Protein 2CH9 (pdb70)

Foldseek 3Di:
DPPDDPPDPDDFWDWDWDDCPPPVNQVQQQVQQVVVLVPDDDQFGKGWDDWDTWIWTDDLFIKIWTWTKIWTWPHTPPPPDDPVPTDGDPPPVRIWMKTKIWIKGDDVVVRDIDTPDIDIDTDDPD

Sequence (126 aa):
TCSQDLNSRVKPGFPKTIKTNDPGVLQAARYSVEKFNNCTNDMFLFKESRITRALVQIVKGLKYMLEVEIGRTTCKKNQHLRLDDCDFQTNHTLKQTLSCYSEVWVVPWLQHFEVPVLRCHHHHHH

Nearest PDB structures (foldseek):
  2ch9-assembly1_A-2  TM=1.008E+00  e=2.270E-22  Homo sapiens
  8v57-assembly1_D  TM=8.945E-01  e=6.059E-10  Mus musculus
  6uio-assembly1_D  TM=8.513E-01  e=2.151E-08  Mus musculus
  3l0r-assembly2_B  TM=8.217E-01  e=1.178E-06  Ornithodoros moubata
  3mwz-assembly1_A  TM=7.798E-01  e=3.962E-05  Ixodes scapularis

CATH classification: 3.10.450.10

B-factor: mean 57.18, std 7.26, range [34.56, 87.55]

Secondary structure (DSSP, 8-state):
---S-TT-SSPPP--EE--TT-HHHHHHHHHHHHHHHHHS--SEEEEEEEEEEEEEEESSSEEEEEEEEEEEEEEETTS---GGGPPBP-STTT--EEEEEEEEEEEGGGTEEEEEEEEEEPPP--

Radius of gyration: 16.29 Å; Cα contacts (8 Å, |Δi|>4): 238; chains: 1; bounding box: 40×46×40 Å

Solvent-accessible surface area: 9001 Å² total; per-residue (Å²): 165,121,102,124,93,154,144,46,244,104,186,112,21,156,25,125,118,40,160,51,108,41,107,25,0,82,81,0,0,34,35,0,0,74,82,21,12,121,76,44,149,39,107,28,20,3,34,33,55,138,22,50,163,9,72,19,35,104,64,138,2,53,48,9,32,0,56,1,38,2,4,32,0,74,18,84,46,135,103,184,81,144,14,90,103,2,110,80,11,115,81,157,112,60,114,52,71,16,61,5,70,0,24,0,69,22,3,79,165,127,163,72,99,69,12,78,31,50,150,47,96,65,127,114,156,193

GO terms:
  GO:0002577 regulation of antigen processing and presentation (P, IDA)
  GO:0004869 cysteine-type endopeptidase inhibitor activity (F, IDA)
  GO:0005576 extracellular region (C, IDA)
  GO:0005764 lysosome (C, IDA)
  GO:0005768 endosome (C, IDA)
  GO:0005771 multivesicular body (C, IDA)
  GO:0005783 endoplasmic reticulum (C, IDA)
  GO:0005794 Golgi apparatus (C, IDA)
  GO:0031410 cytoplasmic vesicle (C, IDA)
  GO:0030414 peptidase inhibitor activity (F, IDA)
  GO:1905146 lysosomal protein catabolic process (P, IDA)
  GO:0006955 immune response (P, TAS)
  GO:0002020 protease binding (F, IPI)
  GO:0042803 protein homodimerization activity (F, IPI)
  GO:0004866 endopeptidase inhibitor activity (F, TAS)
  GO:0004869 cysteine-type endopeptidase inhibitor activity (F, TAS)
  GO:0005515 protein binding (F, IPI)

Organism: Homo sapiens (NCBI:txid9606)

InterPro domains:
  IPR000010 Cystatin domain [PF00031] (38-133)
  IPR000010 Cystatin domain [SM00043] (34-145)
  IPR000010 Cystatin domain [cd00042] (37-144)
  IPR042886 Cystatin-F [PTHR47141] (1-145)
  IPR046350 Cystatin superfamily [SSF54403] (36-144)

Structure (mmCIF, N/CA/C/O backbone):
data_2CH9
#
_entry.id   2CH9
#
_cell.length_a   65.345
_cell.length_b   65.345
_cell.length_c   123.183
_cell.angle_alpha   90.00
_cell.angle_beta   90.00
_cell.angle_gamma   90.00
#
_symmetry.space_group_name_H-M   'P 41 21 2'
#
loop_
_entity.id
_entity.type
_entity.pdbx_description
1 polymer 'CYSTATIN F'
2 branched 2-acetamido-2-deoxy-beta-D-glucopyranose-(1-4)-[beta-L-fucopyranose-(1-6)]2-acetamido-2-deoxy-beta-D-glucopyranose
3 non-polymer 2-acetamido-2-deoxy-beta-D-glucopyranose
4 non-polymer 'ZINC ION'
5 non-polymer 'ACETATE ION'
6 water water
#
loop_
_atom_site.group_PDB
_atom_site.id
_atom_site.type_symbol
_atom_site.label_atom_id
_atom_site.label_alt_id
_atom_site.label_comp_id
_atom_site.label_asym_id
_atom_site.label_entity_id
_atom_site.label_seq_id
_atom_site.pdbx_PDB_ins_code
_atom_site.Cartn_x
_atom_site.Cartn_y
_atom_site.Cartn_z
_atom_site.occupancy
_atom_site.B_iso_or_equiv
_atom_site.auth_seq_id
_atom_site.auth_comp_id
_atom_site.auth_asym_id
_atom_site.auth_atom_id
_atom_site.pdbx_PDB_model_num
ATOM 1 N N . THR A 1 6 ? 6.891 -8.541 64.988 1.00 66.65 25 THR A N 1
ATOM 2 C CA . THR A 1 6 ? 6.465 -7.646 63.871 1.00 66.60 25 THR A CA 1
ATOM 3 C C . THR A 1 6 ? 7.690 -7.190 63.060 1.00 66.41 25 THR A C 1
ATOM 4 O O . THR A 1 6 ? 8.137 -6.032 63.118 1.00 65.87 25 THR A O 1
ATOM 8 N N . CYS A 1 7 ? 8.221 -8.148 62.306 1.00 66.02 26 CYS A N 1
ATOM 9 C CA . CYS A 1 7 ? 9.394 -7.956 61.468 1.00 65.25 26 CYS A CA 1
ATOM 10 C C . CYS A 1 7 ? 9.007 -7.578 60.046 1.00 64.89 26 CYS A C 1
ATOM 11 O O . CYS A 1 7 ? 9.473 -8.200 59.080 1.00 65.19 26 CYS A O 1
ATOM 14 N N . SER A 1 8 ? 8.148 -6.570 59.922 1.00 63.87 27 SER A N 1
ATOM 15 C CA . SER A 1 8 ? 7.650 -6.139 58.621 1.00 63.15 27 SER A CA 1
ATOM 16 C C . SER A 1 8 ? 8.576 -5.055 58.091 1.00 62.61 27 SER A C 1
ATOM 17 O O . SER A 1 8 ? 8.142 -3.937 57.751 1.00 62.99 27 SER A O 1
ATOM 20 N N . GLN A 1 9 ? 9.864 -5.385 58.031 1.00 61.26 28 GLN A N 1
ATOM 21 C CA . GLN A 1 9 ? 10.872 -4.368 57.739 1.00 60.23 28 GLN A CA 1
ATOM 22 C C . GLN A 1 9 ? 11.590 -4.659 56.422 1.00 58.89 28 GLN A C 1
ATOM 23 O O . GLN A 1 9 ? 11.498 -5.772 55.878 1.00 59.09 28 GLN A O 1
ATOM 29 N N . ASP A 1 10 ? 12.259 -3.631 55.909 1.00 57.02 29 ASP A N 1
ATOM 30 C CA . ASP A 1 10 ? 13.095 -3.724 54.727 1.00 55.03 29 ASP A CA 1
ATOM 31 C C . ASP A 1 10 ? 14.553 -3.889 55.173 1.00 53.56 29 ASP A C 1
ATOM 32 O O . ASP A 1 10 ? 15.301 -2.920 55.238 1.00 52.80 29 ASP A O 1
ATOM 37 N N . LEU A 1 11 ? 14.942 -5.120 55.495 1.00 52.04 30 LEU A N 1
ATOM 38 C CA . LEU A 1 11 ? 16.237 -5.395 56.133 1.00 50.99 30 LEU A CA 1
ATOM 39 C C . LEU A 1 11 ? 17.320 -5.841 55.169 1.00 50.84 30 LEU A C 1
ATOM 40 O O . LEU A 1 11 ? 18.451 -6.111 55.579 1.00 50.65 30 LEU A O 1
ATOM 45 N N . ASN A 1 12 ? 16.957 -5.957 53.896 1.00 50.74 31 ASN A N 1
ATOM 46 C CA . ASN A 1 12 ? 17.894 -6.325 52.849 1.00 50.90 31 ASN A CA 1
ATOM 47 C C . ASN A 1 12 ? 17.629 -5.434 51.648 1.00 50.99 31 ASN A C 1
ATOM 48 O O . ASN A 1 12 ? 17.531 -5.897 50.505 1.00 50.92 31 ASN A O 1
ATOM 53 N N . SER A 1 13 ? 17.514 -4.142 51.939 1.00 50.69 32 SER A N 1
ATOM 54 C CA . SER A 1 13 ? 17.199 -3.130 50.954 1.00 51.00 32 SER A CA 1
ATOM 55 C C . SER A 1 13 ? 18.286 -2.990 49.885 1.00 51.04 32 SER A C 1
ATOM 56 O O . SER A 1 13 ? 19.479 -3.104 50.180 1.00 50.78 32 SER A O 1
ATOM 59 N N . ARG A 1 14 ? 17.851 -2.754 48.647 1.00 51.12 33 ARG A N 1
ATOM 60 C CA . ARG A 1 14 ? 18.749 -2.57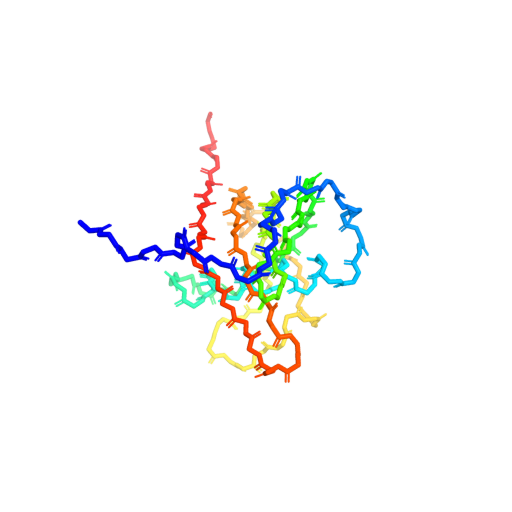5 47.504 1.00 51.36 33 ARG A CA 1
ATOM 61 C C . ARG A 1 14 ? 19.421 -1.204 47.541 1.00 51.39 33 ARG A C 1
ATOM 62 O O . ARG A 1 14 ? 20.454 -0.997 46.910 1.00 51.55 33 ARG A O 1
ATOM 70 N N . VAL A 1 15 ? 18.844 -0.285 48.306 1.00 51.49 34 VAL A N 1
ATOM 71 C CA . VAL A 1 15 ? 19.359 1.073 48.422 1.00 51.80 34 VAL A CA 1
ATOM 72 C C . VAL A 1 15 ? 19.719 1.410 49.873 1.00 51.98 34 VAL A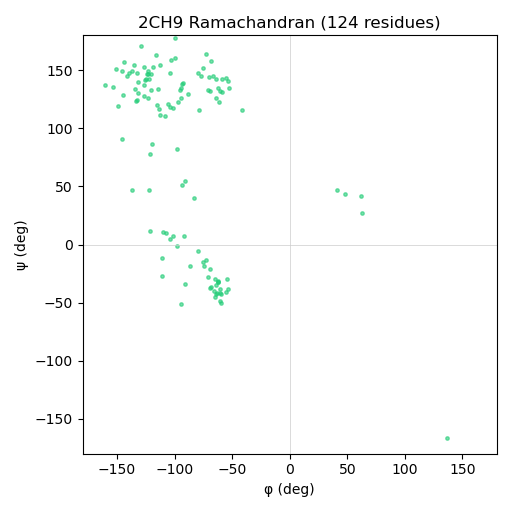 C 1
ATOM 73 O O . VAL A 1 15 ? 19.070 0.932 50.807 1.00 52.08 34 VAL A O 1
ATOM 77 N N . LYS A 1 16 ? 20.758 2.224 50.056 1.00 52.18 35 LYS A N 1
ATOM 78 C CA . LYS A 1 16 ? 21.101 2.766 51.367 1.00 52.63 35 LYS A CA 1
ATOM 79 C C . LYS A 1 16 ? 19.977 3.678 51.869 1.00 52.55 35 LYS A C 1
ATOM 80 O O . LYS A 1 16 ? 19.572 4.613 51.174 1.00 52.44 35 LYS A O 1
ATOM 86 N N . PRO A 1 17 ? 19.459 3.410 53.082 1.00 52.82 36 PRO A N 1
ATOM 87 C CA . PRO A 1 17 ? 18.325 4.227 53.517 1.00 53.05 36 PRO A CA 1
ATOM 88 C C . PRO A 1 17 ? 18.716 5.692 53.741 1.00 53.53 36 PRO A C 1
ATOM 89 O O . PRO A 1 17 ? 19.845 5.976 54.169 1.00 54.14 36 PRO A O 1
ATOM 93 N N . GLY A 1 18 ? 17.799 6.602 53.422 1.00 53.46 37 GLY A N 1
ATOM 94 C CA . GLY A 1 18 ? 18.008 8.036 53.643 1.00 53.21 37 GLY A CA 1
ATOM 95 C C . GLY A 1 18 ? 17.775 8.446 55.091 1.00 53.04 37 GLY A C 1
ATOM 96 O O . GLY A 1 18 ? 16.935 7.869 55.796 1.00 52.88 37 GLY A O 1
ATOM 97 N N . PHE A 1 19 ? 18.531 9.445 55.532 1.00 52.81 38 PHE A N 1
ATOM 98 C CA . PHE A 1 19 ? 18.345 10.056 56.846 1.00 52.64 38 PHE A CA 1
ATOM 99 C C . PHE A 1 19 ? 17.649 11.412 56.625 1.00 52.68 38 PHE A C 1
ATOM 100 O O . PHE A 1 19 ? 17.861 12.032 55.577 1.00 53.09 38 PHE A O 1
ATOM 108 N N . PRO A 1 20 ? 16.791 11.860 57.574 1.00 52.76 39 PRO A N 1
ATOM 109 C CA . PRO A 1 20 ? 16.129 13.171 57.366 1.00 53.08 39 PRO A CA 1
ATOM 110 C C . PRO A 1 20 ? 17.121 14.345 57.298 1.00 54.06 39 PRO A C 1
ATOM 111 O O . PRO A 1 20 ? 18.052 14.400 58.093 1.00 54.26 39 PRO A O 1
ATOM 115 N N . LYS A 1 21 ? 16.936 15.236 56.327 1.00 54.37 40 LYS A N 1
ATOM 116 C CA . LYS A 1 21 ? 17.812 16.419 56.158 1.00 55.79 40 LYS A CA 1
ATOM 117 C C . LYS A 1 21 ? 16.965 17.680 56.212 1.00 55.38 40 LYS A C 1
ATOM 118 O O . LYS A 1 21 ? 15.833 17.698 55.774 1.00 55.38 40 LYS A O 1
ATOM 124 N N . THR A 1 22 ? 17.542 18.744 56.741 1.00 56.15 41 THR A N 1
ATOM 125 C CA . THR A 1 22 ? 16.916 20.052 56.705 1.00 56.01 41 THR A CA 1
ATOM 126 C C . THR A 1 22 ? 16.530 20.443 55.272 1.00 55.90 41 THR A C 1
ATOM 127 O O . THR A 1 22 ? 17.272 20.196 54.308 1.00 56.24 41 THR A O 1
ATOM 131 N N . ILE A 1 23 ? 15.371 21.071 55.146 1.00 55.09 42 ILE A N 1
ATOM 132 C CA . ILE A 1 23 ? 14.935 21.632 53.876 1.00 54.17 42 ILE A CA 1
ATOM 133 C C . ILE A 1 23 ? 14.271 22.977 54.156 1.00 53.73 42 ILE A C 1
ATOM 134 O O . ILE A 1 23 ? 13.694 23.155 55.231 1.00 53.38 42 ILE A O 1
ATOM 139 N N . LYS A 1 24 ? 14.400 23.929 53.221 1.00 53.03 43 LYS A N 1
ATOM 140 C CA . LYS A 1 24 ? 13.814 25.265 53.361 1.00 52.93 43 LYS A CA 1
ATOM 141 C C . LYS A 1 24 ? 12.305 25.182 53.527 1.00 53.38 43 LYS A C 1
ATOM 142 O O . LYS A 1 24 ? 11.651 24.362 52.879 1.00 53.09 43 LYS A O 1
ATOM 148 N N . THR A 1 25 ? 11.749 26.044 54.375 1.00 53.97 44 THR A N 1
ATOM 149 C CA . THR A 1 25 ? 10.316 25.956 54.720 1.00 54.31 44 THR A CA 1
ATOM 150 C C . THR A 1 25 ? 9.420 26.578 53.627 1.00 55.00 44 THR A C 1
ATOM 151 O O . THR A 1 25 ? 8.194 26.508 53.703 1.00 55.45 44 THR A O 1
ATOM 155 N N . ASN A 1 26 ? 10.039 27.185 52.617 1.00 55.40 45 ASN A N 1
ATOM 156 C CA . ASN A 1 26 ? 9.311 27.684 51.444 1.00 55.78 45 ASN A CA 1
ATOM 157 C C . ASN A 1 26 ? 9.524 26.847 50.170 1.00 55.93 45 ASN A C 1
ATOM 158 O O . ASN A 1 26 ? 9.119 27.260 49.079 1.00 56.11 45 ASN A O 1
ATOM 163 N N . ASP A 1 27 ? 10.153 25.680 50.318 1.00 56.32 46 ASP A N 1
ATOM 164 C CA . ASP A 1 27 ? 10.328 24.739 49.214 1.00 56.46 46 ASP A CA 1
ATOM 165 C C . ASP A 1 27 ? 8.944 24.319 48.707 1.00 56.34 46 ASP A C 1
ATOM 166 O O . ASP A 1 27 ? 8.069 23.999 49.509 1.00 56.86 46 ASP A O 1
ATOM 171 N N . PRO A 1 28 ? 8.732 24.358 47.376 1.00 55.99 47 PRO A N 1
ATOM 172 C CA . PRO A 1 28 ? 7.408 24.038 46.846 1.00 55.60 47 PRO A CA 1
ATOM 173 C C . PRO A 1 28 ? 6.878 22.679 47.327 1.00 55.28 47 PRO A C 1
ATOM 174 O O . PRO A 1 28 ? 5.697 22.575 47.633 1.00 55.21 47 PRO A O 1
ATOM 178 N N . GLY A 1 29 ? 7.746 21.673 47.438 1.00 54.92 48 GLY A N 1
ATOM 179 C CA . GLY A 1 29 ? 7.358 20.373 47.989 1.00 54.65 48 GLY A CA 1
ATOM 180 C C . GLY A 1 29 ? 6.936 20.446 49.453 1.00 55.07 48 GLY A C 1
ATOM 181 O O . GLY A 1 29 ? 5.949 19.811 49.866 1.00 54.64 48 GLY A O 1
ATOM 182 N N . VAL A 1 30 ? 7.685 21.205 50.251 1.00 54.87 49 VAL A N 1
ATOM 183 C CA . VAL A 1 30 ? 7.304 21.447 51.643 1.00 55.04 49 VAL A CA 1
ATOM 184 C C . VAL A 1 30 ? 5.941 22.125 51.721 1.00 54.77 49 VAL A C 1
ATOM 185 O O . VAL A 1 30 ? 5.132 21.766 52.560 1.00 54.37 49 VAL A O 1
ATOM 189 N N . LEU A 1 31 ? 5.705 23.109 50.850 1.00 55.14 50 LEU A N 1
ATOM 190 C CA . LEU A 1 31 ? 4.455 23.849 50.863 1.00 55.76 50 LEU A CA 1
ATOM 191 C C . LEU A 1 31 ? 3.264 22.943 50.545 1.00 56.07 50 LEU A C 1
ATOM 192 O O . LEU A 1 31 ? 2.213 23.051 51.187 1.00 56.74 50 LEU A O 1
ATOM 197 N N . GLN A 1 32 ? 3.440 22.049 49.572 1.00 56.01 51 GLN A N 1
ATOM 198 C CA . GLN A 1 32 ? 2.397 21.100 49.202 1.00 56.38 51 GLN A CA 1
ATOM 199 C C . GLN A 1 32 ? 2.173 20.085 50.323 1.00 56.19 51 GLN A C 1
ATOM 200 O O . GLN A 1 32 ? 1.048 19.690 50.583 1.00 55.76 51 GLN A O 1
ATOM 206 N N . ALA A 1 33 ? 3.245 19.680 51.002 1.00 55.63 52 ALA A N 1
ATOM 207 C CA . ALA A 1 33 ? 3.118 18.729 52.108 1.00 54.81 52 ALA A CA 1
ATOM 208 C C . ALA A 1 33 ? 2.330 19.331 53.284 1.00 54.73 52 ALA A C 1
ATOM 209 O O . ALA A 1 33 ? 1.505 18.651 53.908 1.00 55.74 52 ALA A O 1
ATOM 211 N N . ALA A 1 34 ? 2.572 20.608 53.570 1.00 54.82 53 ALA A N 1
ATOM 212 C CA . ALA A 1 34 ? 1.830 21.326 54.607 1.00 54.33 53 ALA A CA 1
ATOM 213 C C . ALA A 1 34 ? 0.344 21.462 54.258 1.00 54.21 53 ALA A C 1
ATOM 214 O O . ALA A 1 34 ? -0.502 21.430 55.153 1.00 54.61 53 ALA A O 1
ATOM 216 N N . ARG A 1 35 ? 0.035 21.618 52.969 1.00 53.39 54 ARG A N 1
ATOM 217 C CA . ARG A 1 35 ? -1.358 21.593 52.502 1.00 53.18 54 ARG A CA 1
ATOM 218 C C . ARG A 1 35 ? -2.004 20.225 52.713 1.00 53.18 54 ARG A C 1
ATOM 219 O O . ARG A 1 35 ? -3.146 20.138 53.181 1.00 52.98 54 ARG A O 1
ATOM 227 N N . TYR A 1 36 ? -1.297 19.153 52.363 1.00 52.95 55 TYR A N 1
ATOM 228 C CA . TYR A 1 36 ? -1.811 17.812 52.668 1.00 53.33 55 TYR A CA 1
ATOM 229 C C . TYR A 1 36 ? -2.121 17.626 54.154 1.00 52.79 55 TYR A C 1
ATOM 230 O O . TYR A 1 36 ? -3.143 17.028 54.519 1.00 51.79 55 TYR A O 1
ATOM 239 N N . SER A 1 37 ? -1.239 18.153 55.005 1.00 53.53 56 SER A N 1
ATOM 240 C CA . SER A 1 37 ? -1.383 18.009 56.458 1.00 53.33 56 SER A CA 1
ATOM 241 C C . SER A 1 37 ? -2.679 18.634 56.953 1.00 53.70 56 SER A C 1
ATOM 242 O O . SER A 1 37 ? -3.442 18.005 57.702 1.00 53.86 56 SER A O 1
ATOM 245 N N . VAL A 1 38 ? -2.942 19.869 56.519 1.00 53.90 57 VAL A N 1
ATOM 246 C CA . VAL A 1 38 ? -4.141 20.561 56.982 1.00 53.77 57 VAL A CA 1
ATOM 247 C C . VAL A 1 38 ? -5.423 19.964 56.396 1.00 53.80 57 VAL A C 1
ATOM 248 O O . VAL A 1 38 ? -6.478 19.992 57.034 1.00 53.87 57 VAL A O 1
ATOM 252 N N . GLU A 1 39 ? -5.305 19.380 55.206 1.00 53.43 58 GLU A N 1
ATOM 253 C CA . GLU A 1 39 ? -6.403 18.645 54.593 1.00 53.17 58 GLU A CA 1
ATOM 254 C C . GLU A 1 39 ? -6.705 17.343 55.341 1.00 52.67 58 GLU A C 1
ATOM 255 O O . GLU A 1 39 ? -7.867 16.975 55.490 1.00 51.77 58 GLU A O 1
ATOM 261 N N . LYS A 1 40 ? -5.662 16.662 55.823 1.00 52.42 59 LYS A N 1
ATOM 262 C CA . LYS A 1 40 ? -5.834 15.525 56.734 1.00 52.55 59 LYS A CA 1
ATOM 263 C C . LYS A 1 40 ? -6.538 15.990 58.009 1.00 52.27 59 LYS A C 1
ATOM 264 O O . LYS A 1 40 ? -7.438 15.310 58.492 1.00 52.62 59 LYS A O 1
ATOM 270 N N . PHE A 1 41 ? -6.147 17.158 58.524 1.00 52.08 60 PHE A N 1
ATOM 271 C CA . PHE A 1 41 ? -6.794 17.755 59.702 1.00 51.73 60 PHE A CA 1
ATOM 272 C C . PHE A 1 41 ? -8.275 18.018 59.453 1.00 51.73 60 PHE A C 1
ATOM 273 O O . PHE A 1 41 ? -9.115 17.648 60.276 1.00 51.29 60 PHE A O 1
ATOM 281 N N . ASN A 1 42 ? -8.595 18.678 58.337 1.00 52.10 61 ASN A N 1
ATOM 282 C CA . ASN A 1 42 ? -10.021 18.948 58.012 1.00 52.66 61 ASN A CA 1
ATOM 283 C C . ASN A 1 42 ? -10.820 17.658 57.854 1.00 53.31 61 ASN A C 1
ATOM 284 O O . ASN A 1 42 ? -11.961 17.578 58.296 1.00 53.57 61 ASN A O 1
ATOM 289 N N . ASN A 1 43 ? -10.209 16.643 57.252 1.00 54.30 62 ASN A N 1
ATOM 290 C CA . ASN A 1 43 ? -10.871 15.366 57.097 1.00 55.62 62 ASN A CA 1
ATOM 291 C C . ASN A 1 43 ? -11.153 14.663 58.428 1.00 55.76 62 ASN A C 1
ATOM 292 O O . ASN A 1 43 ? -12.131 13.915 58.545 1.00 55.06 62 ASN A O 1
ATOM 297 N N . CYS A 1 44 ? -10.303 14.917 59.425 1.00 55.87 63 CYS A N 1
ATOM 298 C CA . CYS A 1 44 ? -10.300 14.134 60.663 1.00 56.23 63 CYS A CA 1
ATOM 299 C C . CYS A 1 44 ? -10.921 14.813 61.869 1.00 55.71 63 CYS A C 1
ATOM 300 O O . CYS A 1 44 ? -10.887 14.277 62.971 1.00 55.57 63 CYS A O 1
ATOM 303 N N . THR A 1 45 ? -11.483 15.995 61.654 1.00 55.72 64 THR A N 1
ATOM 304 C CA . THR A 1 45 ? -12.119 16.760 62.720 1.00 55.29 64 THR A CA 1
ATOM 305 C C . THR A 1 45 ? -13.512 17.186 62.272 1.00 55.75 64 THR A C 1
ATOM 306 O O . THR A 1 45 ? -13.866 17.015 61.110 1.00 55.52 64 THR A O 1
ATOM 310 N N . ASN A 1 46 ? -14.302 17.728 63.195 1.00 56.02 65 ASN A N 1
ATOM 311 C CA . ASN A 1 46 ? -15.650 18.171 62.875 1.00 56.48 65 ASN A CA 1
ATOM 312 C C . ASN A 1 46 ? -15.901 19.628 63.178 1.00 56.28 65 ASN A C 1
ATOM 313 O O . ASN A 1 46 ? -16.907 19.967 63.788 1.00 56.47 65 ASN A O 1
ATOM 318 N N . ASP A 1 47 ? -14.994 20.498 62.764 1.00 56.20 66 ASP A N 1
ATOM 319 C CA . ASP A 1 47 ? -15.234 21.923 62.894 1.00 56.33 66 ASP A CA 1
ATOM 320 C C . ASP A 1 47 ? -16.281 22.314 61.858 1.00 56.61 66 ASP A C 1
ATOM 321 O O . ASP A 1 47 ? -16.553 21.559 60.912 1.00 56.53 66 ASP A O 1
ATOM 326 N N . MET A 1 48 ? -16.872 23.488 62.025 1.00 56.50 67 MET A N 1
ATOM 327 C CA . MET A 1 48 ? -17.808 23.973 61.036 1.00 56.88 67 MET A CA 1
ATOM 328 C C . MET A 1 48 ? -17.088 24.734 59.911 1.00 55.59 67 MET A C 1
ATOM 329 O O . MET A 1 48 ? -17.630 24.909 58.819 1.00 55.42 67 MET A O 1
ATOM 334 N N . PHE A 1 49 ? -15.857 25.159 60.185 1.00 54.61 68 PHE A N 1
ATOM 335 C CA . PHE A 1 49 ? -15.009 25.815 59.189 1.00 53.84 68 PHE A CA 1
ATOM 336 C C . PHE A 1 49 ? -13.793 24.976 58.798 1.00 53.45 68 PHE A C 1
ATOM 337 O O . PHE A 1 49 ? -13.319 24.141 59.576 1.00 52.93 68 PHE A O 1
ATOM 345 N N . LEU A 1 50 ? -13.290 25.209 57.589 1.00 52.92 69 LEU A N 1
ATOM 346 C CA . LEU A 1 50 ? -12.034 24.606 57.160 1.00 52.92 69 LEU A CA 1
ATOM 347 C C . LEU A 1 50 ? -10.838 25.343 57.786 1.00 52.54 69 LEU A C 1
ATOM 348 O O . LEU A 1 50 ? -10.863 26.565 57.971 1.00 52.47 69 LEU A O 1
ATOM 353 N N . PHE A 1 51 ? -9.790 24.592 58.096 1.00 52.41 70 PHE A N 1
ATOM 354 C CA . PHE A 1 51 ? -8.532 25.179 58.539 1.00 52.29 70 PHE A CA 1
ATOM 355 C C . PHE A 1 51 ? -7.569 25.231 57.367 1.00 52.54 70 PHE A C 1
ATOM 356 O O . PHE A 1 51 ? -7.747 24.510 56.393 1.00 52.52 70 PHE A O 1
ATOM 364 N N . LYS A 1 52 ? -6.543 26.072 57.475 1.00 52.82 71 LYS A N 1
ATOM 365 C CA . LYS A 1 52 ? -5.534 26.219 56.432 1.00 53.34 71 LYS A CA 1
ATOM 366 C C . LYS A 1 52 ? -4.159 26.394 57.080 1.00 53.91 71 LYS A C 1
ATOM 367 O O . LYS A 1 52 ? -4.035 27.005 58.157 1.00 54.21 71 LYS A O 1
ATOM 373 N N . GLU A 1 53 ? -3.125 25.848 56.446 1.00 54.06 72 GLU A N 1
ATOM 374 C CA . GLU A 1 53 ? -1.772 26.024 56.967 1.00 53.99 72 GLU A CA 1
ATOM 375 C C . GLU A 1 53 ? -1.466 27.530 57.019 1.00 54.10 72 GLU A C 1
ATOM 376 O O . GLU A 1 53 ? -1.738 28.263 56.058 1.00 53.34 72 GLU A O 1
ATOM 382 N N . SER A 1 54 ? -0.951 27.999 58.157 1.00 54.17 73 SER A N 1
ATOM 383 C CA . SER A 1 54 ? -0.662 29.424 58.310 1.00 54.34 73 SER A CA 1
ATOM 384 C C . SER A 1 54 ? 0.828 29.738 58.379 1.00 54.49 73 SER A C 1
ATOM 385 O O . SER A 1 54 ? 1.238 30.830 58.008 1.00 54.62 73 SER A O 1
ATOM 388 N N . ARG A 1 55 ? 1.634 28.786 58.847 1.00 54.75 74 ARG A N 1
ATOM 389 C CA . ARG A 1 55 ? 3.073 28.998 58.982 1.00 55.10 74 ARG A CA 1
ATOM 390 C C . ARG A 1 55 ? 3.788 27.662 59.062 1.00 54.93 74 ARG A C 1
ATOM 391 O O . ARG A 1 55 ? 3.334 26.763 59.746 1.00 55.33 74 ARG A O 1
ATOM 399 N N . ILE A 1 56 ? 4.909 27.536 58.364 1.00 54.55 75 ILE A N 1
ATOM 400 C CA . ILE A 1 56 ? 5.738 26.348 58.474 1.00 54.03 75 ILE A CA 1
ATOM 401 C C . ILE A 1 56 ? 7.028 26.784 59.136 1.00 54.10 75 ILE A C 1
ATOM 402 O O . ILE A 1 56 ? 7.809 27.533 58.545 1.00 53.63 75 ILE A O 1
ATOM 407 N N . THR A 1 57 ? 7.241 26.332 60.370 1.00 53.75 76 THR A N 1
ATOM 408 C CA . THR A 1 57 ? 8.367 26.821 61.157 1.00 53.56 76 THR A CA 1
ATOM 409 C C . THR A 1 57 ? 9.626 25.977 60.975 1.00 53.24 76 THR A C 1
ATOM 410 O O . THR A 1 57 ? 10.736 26.508 60.988 1.00 52.21 76 THR A O 1
ATOM 414 N N . ARG A 1 58 ? 9.445 24.669 60.787 1.00 52.89 77 ARG A N 1
ATOM 415 C CA . ARG A 1 58 ? 10.568 23.737 60.631 1.00 53.52 77 ARG A CA 1
ATOM 416 C C . ARG A 1 58 ? 10.189 22.624 59.667 1.00 51.94 77 ARG A C 1
ATOM 417 O O . ARG A 1 58 ? 9.024 22.256 59.566 1.00 51.39 77 ARG A O 1
ATOM 425 N N . ALA A 1 59 ? 11.177 22.099 58.952 1.00 50.97 78 ALA A N 1
ATOM 426 C CA . ALA A 1 59 ? 10.924 21.072 57.939 1.00 50.85 78 ALA A CA 1
ATOM 427 C C . ALA A 1 59 ? 12.169 20.207 57.753 1.00 50.95 78 ALA A C 1
ATOM 428 O O . ALA A 1 59 ? 13.288 20.735 57.661 1.00 49.20 78 ALA A O 1
ATOM 430 N N . LEU A 1 60 ? 11.953 18.897 57.685 1.00 50.41 79 LEU A N 1
ATOM 431 C CA . LEU A 1 60 ? 12.976 17.928 57.282 1.00 51.46 79 LEU A CA 1
ATOM 432 C C . LEU A 1 60 ? 12.366 17.109 56.158 1.00 52.06 79 LEU A C 1
ATOM 433 O O . LEU A 1 60 ? 11.151 16.970 56.082 1.00 52.11 79 LEU A O 1
ATOM 438 N N . VAL A 1 61 ? 13.209 16.576 55.283 1.00 52.69 80 VAL A N 1
ATOM 439 C CA . VAL A 1 61 ? 12.724 15.699 54.232 1.00 52.19 80 VAL A CA 1
ATOM 440 C C . VAL A 1 61 ? 13.632 14.469 54.232 1.00 52.72 80 VAL A C 1
ATOM 441 O O . VAL A 1 61 ? 14.828 14.566 54.454 1.00 51.29 80 VAL A O 1
ATOM 445 N N . GLN A 1 62 ? 13.042 13.300 54.047 1.00 52.55 81 GLN A N 1
ATOM 446 C CA . GLN A 1 62 ? 13.815 12.084 54.011 1.00 53.05 81 GLN A CA 1
ATOM 447 C C . GLN A 1 62 ? 13.480 11.337 52.730 1.00 53.57 81 GLN A C 1
ATOM 448 O O . GLN A 1 62 ? 12.304 11.253 52.351 1.00 53.69 81 GLN A O 1
ATOM 454 N N . ILE A 1 63 ? 14.503 10.798 52.062 1.00 53.78 82 ILE A N 1
ATOM 455 C CA . ILE A 1 63 ? 14.259 9.914 50.905 1.00 53.87 82 ILE A CA 1
ATOM 456 C C . ILE A 1 63 ? 13.880 8.510 51.357 1.00 53.90 82 ILE A C 1
ATOM 457 O O . ILE A 1 63 ? 14.687 7.812 51.973 1.00 53.78 82 ILE A O 1
ATOM 462 N N . VAL A 1 64 ? 12.651 8.099 51.049 1.00 54.11 83 VAL A N 1
ATOM 463 C CA . VAL A 1 64 ? 12.228 6.726 51.312 1.00 54.28 83 VAL A CA 1
ATOM 464 C C . VAL A 1 64 ? 11.258 6.286 50.216 1.00 54.54 83 VAL A C 1
ATOM 465 O O . VAL A 1 64 ? 10.052 6.517 50.295 1.00 54.23 83 VAL A O 1
ATOM 469 N N . LYS A 1 65 ? 11.830 5.705 49.160 1.00 54.78 84 LYS A N 1
ATOM 470 C CA . LYS A 1 65 ? 11.088 5.338 47.951 1.00 55.07 84 LYS A CA 1
ATOM 471 C C . LYS A 1 65 ? 10.090 6.445 47.588 1.00 54.92 84 LYS A C 1
ATOM 472 O O . LYS A 1 65 ? 8.921 6.176 47.275 1.00 55.07 84 LYS A O 1
ATOM 478 N N . GLY A 1 66 ? 10.566 7.686 47.615 1.00 54.39 85 GLY A N 1
ATOM 479 C CA . GLY A 1 66 ? 9.708 8.863 47.561 1.00 53.60 85 GLY A CA 1
ATOM 480 C C . GLY A 1 66 ? 10.225 9.849 48.589 1.00 53.52 85 GLY A C 1
ATOM 481 O O . GLY A 1 66 ? 11.327 9.687 49.114 1.00 52.90 85 GLY A O 1
ATOM 482 N N . LEU A 1 67 ? 9.419 10.859 48.890 1.00 53.64 86 LEU A N 1
ATOM 483 C CA . LEU A 1 67 ? 9.805 11.917 49.816 1.00 53.57 86 LEU A CA 1
ATOM 484 C C . LEU A 1 67 ? 8.933 11.929 51.062 1.00 53.69 86 LEU A C 1
ATOM 485 O O . LEU A 1 67 ? 7.712 12.083 50.974 1.00 53.55 86 LEU A O 1
ATOM 490 N N . LYS A 1 68 ? 9.554 11.757 52.220 1.00 53.76 87 LYS A N 1
ATOM 491 C CA . LYS A 1 68 ? 8.830 11.868 53.489 1.00 54.37 87 LYS A CA 1
ATOM 492 C C . LYS A 1 68 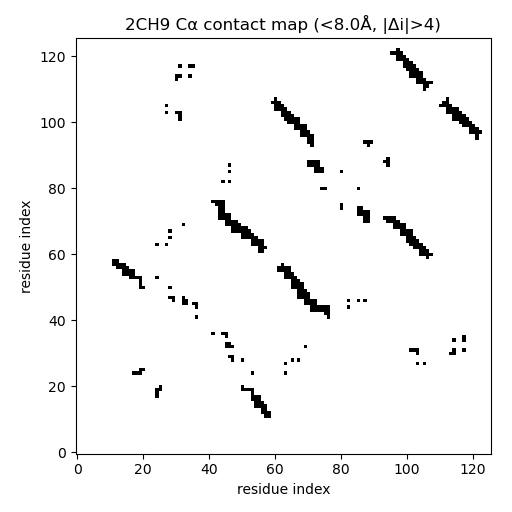? 9.174 13.203 54.138 1.00 54.70 87 LYS A C 1
ATOM 493 O O . LYS A 1 68 ? 10.351 13.484 54.439 1.00 54.69 87 LYS A O 1
ATOM 499 N N . TYR A 1 69 ? 8.158 14.040 54.329 1.00 54.08 88 TYR A N 1
ATOM 500 C CA . TYR A 1 69 ? 8.345 15.335 54.983 1.00 53.83 88 TYR A CA 1
ATOM 501 C C . TYR A 1 69 ? 8.043 15.222 56.449 1.00 53.99 88 TYR A C 1
ATOM 502 O O . TYR A 1 69 ? 7.081 14.567 56.845 1.00 54.36 88 TYR A O 1
ATOM 511 N N . MET A 1 70 ? 8.904 15.795 57.276 1.00 54.39 89 MET A N 1
ATOM 512 C CA . MET A 1 70 ? 8.607 15.913 58.698 1.00 54.90 89 MET A CA 1
ATOM 513 C C . MET A 1 70 ? 8.461 17.406 58.938 1.00 54.83 89 MET A C 1
ATOM 514 O O . MET A 1 70 ? 9.429 18.149 58.757 1.00 54.94 89 MET A O 1
ATOM 519 N N . LEU A 1 71 ? 7.264 17.840 59.331 1.00 54.71 90 LEU A N 1
ATOM 520 C CA . LEU A 1 71 ? 6.932 19.263 59.334 1.00 55.01 90 LEU A CA 1
ATOM 521 C C . LEU A 1 71 ? 6.436 19.743 60.679 1.00 55.58 90 LEU A C 1
ATOM 522 O O . LEU A 1 71 ? 5.710 19.040 61.376 1.00 55.89 90 LEU A O 1
ATOM 527 N N . GLU A 1 72 ? 6.860 20.955 61.028 1.00 55.45 91 GLU A N 1
ATOM 528 C CA . GLU A 1 72 ? 6.291 21.716 62.119 1.00 56.00 91 GLU A CA 1
ATOM 529 C C . GLU A 1 72 ? 5.516 22.850 61.444 1.00 55.76 91 GLU A C 1
ATOM 530 O O . GLU A 1 72 ? 6.100 23.756 60.858 1.00 56.21 91 GLU A O 1
ATOM 536 N N . VAL A 1 73 ? 4.197 22.780 61.533 1.00 55.56 92 VAL A N 1
ATOM 537 C CA . VAL A 1 73 ? 3.314 23.634 60.743 1.00 55.62 92 VAL A CA 1
ATOM 538 C C . VAL A 1 73 ? 2.206 24.198 61.648 1.00 55.45 92 VAL A C 1
ATOM 539 O O . VAL A 1 73 ? 1.647 23.474 62.471 1.00 56.21 92 VAL A O 1
ATOM 546 N N . GLU A 1 74 ? 1.946 25.496 61.553 1.00 54.69 93 GLU A N 1
ATOM 547 C CA . GLU A 1 74 ? 0.814 26.086 62.240 1.00 54.62 93 GLU A CA 1
ATOM 548 C C . GLU A 1 74 ? -0.390 26.104 61.300 1.00 54.31 93 GLU A C 1
ATOM 549 O O . GLU A 1 74 ? -0.248 26.369 60.107 1.00 54.26 93 GLU A O 1
ATOM 555 N N . ILE A 1 75 ? -1.565 25.792 61.837 1.00 53.70 94 ILE A N 1
ATOM 556 C CA . ILE A 1 75 ? -2.802 25.847 61.062 1.00 53.25 94 ILE A CA 1
ATOM 557 C C . ILE A 1 75 ? -3.798 26.780 61.737 1.00 53.18 94 ILE A C 1
ATOM 558 O O . ILE A 1 75 ? -3.783 26.921 62.958 1.00 52.94 94 ILE A O 1
ATOM 563 N N . GLY A 1 76 ? -4.641 27.429 60.938 1.00 52.57 95 GLY A N 1
ATOM 564 C CA . GLY A 1 76 ? -5.603 28.387 61.459 1.00 52.39 95 GLY A CA 1
ATOM 565 C C . GLY A 1 76 ? -6.977 28.253 60.835 1.00 52.43 95 GLY A C 1
ATOM 566 O O . GLY A 1 76 ? -7.106 27.862 59.668 1.00 52.17 95 GLY A O 1
ATOM 567 N N . ARG A 1 77 ? -8.008 28.583 61.613 1.00 52.33 96 ARG A N 1
ATOM 568 C CA . ARG A 1 77 ? -9.380 28.518 61.124 1.00 52.24 96 ARG A CA 1
ATOM 569 C C . ARG A 1 77 ? -9.623 29.599 60.072 1.00 52.14 96 ARG A C 1
ATOM 570 O O . ARG A 1 77 ? -9.245 30.754 60.266 1.00 52.10 96 ARG A O 1
ATOM 578 N N . THR A 1 78 ? -10.227 29.206 58.949 1.00 52.48 97 THR A N 1
ATOM 579 C CA . THR A 1 78 ? -10.605 30.143 57.890 1.00 52.50 97 THR A CA 1
ATOM 580 C C . THR A 1 78 ? -12.094 30.491 57.970 1.00 52.64 97 THR A C 1
ATOM 581 O O . THR A 1 78 ? -12.827 29.955 58.805 1.00 52.32 97 THR A O 1
ATOM 585 N N . THR A 1 79 ? -12.536 31.381 57.084 1.00 53.03 98 THR A N 1
ATOM 586 C CA . THR A 1 79 ? -13.936 31.799 57.028 1.00 53.29 98 THR A CA 1
ATOM 587 C C . THR A 1 79 ? -14.751 30.944 56.045 1.00 53.70 98 THR A C 1
ATOM 588 O O . THR A 1 79 ? -15.910 31.255 55.755 1.00 53.80 98 THR A O 1
ATOM 592 N N . CYS A 1 80 ? -14.136 29.881 55.527 1.00 53.61 99 CYS A N 1
ATOM 593 C CA . CYS A 1 80 ? -14.797 28.984 54.591 1.00 53.45 99 CYS A CA 1
ATOM 594 C C . CYS A 1 80 ? -15.400 27.822 55.324 1.00 52.63 99 CYS A C 1
ATOM 595 O O . CYS A 1 80 ? -14.709 27.111 56.042 1.00 51.92 99 CYS A O 1
ATOM 598 N N . LYS A 1 81 ? -16.692 27.610 55.108 1.00 52.55 100 LYS A N 1
ATOM 599 C CA . LYS A 1 81 ? -17.394 26.489 55.721 1.00 52.11 100 LYS A CA 1
ATOM 600 C C . LYS A 1 81 ? -16.967 25.149 55.118 1.00 51.65 100 LYS A C 1
ATOM 601 O O . LYS A 1 81 ? -16.657 25.048 53.920 1.00 51.43 100 LYS A O 1
ATOM 607 N N . LYS A 1 82 ? -16.912 24.137 55.979 1.00 50.75 101 LYS A N 1
ATOM 608 C CA . LYS A 1 82 ? -16.653 22.764 55.577 1.00 50.08 101 LYS A CA 1
ATOM 609 C C . LYS A 1 82 ? -17.850 22.237 54.760 1.00 49.64 101 LYS A C 1
ATOM 610 O O . LYS A 1 82 ? -18.949 22.778 54.860 1.00 49.24 101 LYS A O 1
ATOM 616 N N . ASN A 1 83 ? -17.629 21.205 53.942 1.00 49.23 102 ASN A N 1
ATOM 617 C CA . ASN A 1 83 ? -18.718 20.536 53.197 1.00 49.23 102 ASN A CA 1
ATOM 618 C C . ASN A 1 83 ? -19.471 21.420 52.180 1.00 48.94 102 ASN A C 1
ATOM 619 O O . ASN A 1 83 ? -20.650 21.174 51.865 1.00 48.84 102 ASN A O 1
ATOM 624 N N . GLN A 1 84 ? -18.783 22.437 51.661 1.00 48.76 103 GLN A N 1
ATOM 625 C CA . GLN A 1 84 ? -19.343 23.289 50.597 1.00 48.89 103 GLN A CA 1
ATOM 626 C C . GLN A 1 84 ? -18.463 23.282 49.340 1.00 48.65 103 GLN A C 1
ATOM 627 O O . GLN A 1 84 ? -18.674 24.090 48.426 1.00 48.57 103 GLN A O 1
ATOM 633 N N . HIS A 1 85 ? -17.499 22.352 49.309 1.00 48.98 104 HIS A N 1
ATOM 634 C CA . HIS A 1 85 ? -16.594 22.127 48.177 1.00 49.47 104 HIS A CA 1
ATOM 635 C C . HIS A 1 85 ? -15.743 23.341 47.876 1.00 49.75 104 HIS A C 1
ATOM 636 O O . HIS A 1 85 ? -15.539 23.686 46.703 1.00 50.18 104 HIS A O 1
ATOM 643 N N . LEU A 1 86 ? -15.245 23.970 48.942 1.00 50.48 105 LEU A N 1
ATOM 644 C CA . LEU A 1 86 ? -14.447 25.176 48.829 1.00 51.06 105 LEU A CA 1
ATOM 645 C C . LEU A 1 86 ? -12.970 24.858 48.794 1.00 52.15 105 LEU A C 1
ATOM 646 O O . LEU A 1 86 ? -12.479 24.005 49.541 1.00 52.99 105 LEU A O 1
ATOM 651 N N . ARG A 1 87 ? -12.262 25.561 47.921 1.00 53.23 106 ARG A N 1
ATOM 652 C CA . ARG A 1 87 ? -10.826 25.379 47.749 1.00 54.25 106 ARG A CA 1
ATOM 653 C C . ARG A 1 87 ? -10.027 26.271 48.707 1.00 54.09 106 ARG A C 1
ATOM 654 O O . ARG A 1 87 ? -10.268 27.477 48.799 1.00 54.31 106 ARG A O 1
ATOM 662 N N . LEU A 1 88 ? -9.083 25.660 49.419 1.00 53.83 107 LEU A N 1
ATOM 663 C CA . LEU A 1 88 ? -8.292 26.354 50.435 1.00 54.10 107 LEU A CA 1
ATOM 664 C C . LEU A 1 88 ? -7.421 27.511 49.947 1.00 54.19 107 LEU A C 1
ATOM 665 O O . LEU A 1 88 ? -7.211 28.460 50.699 1.00 54.18 107 LEU A O 1
ATOM 670 N N . ASP A 1 89 ? -6.910 27.430 48.716 1.00 53.99 108 ASP A N 1
ATOM 671 C CA . ASP A 1 89 ? -6.149 28.534 48.126 1.00 54.24 108 ASP A CA 1
ATOM 672 C C . ASP A 1 89 ? -6.923 29.849 48.135 1.00 54.25 108 ASP A C 1
ATOM 673 O O . ASP A 1 89 ? -6.320 30.919 48.205 1.00 54.15 108 ASP A O 1
ATOM 678 N N . ASP A 1 90 ? -8.253 29.767 48.071 1.00 54.18 109 ASP A N 1
ATOM 679 C CA . ASP A 1 90 ? -9.100 30.963 48.062 1.00 54.21 109 ASP A CA 1
ATOM 680 C C . ASP A 1 90 ? -9.755 31.288 49.412 1.00 55.02 109 ASP A C 1
ATOM 681 O O . ASP A 1 90 ? -10.571 32.200 49.500 1.00 54.89 109 ASP A O 1
ATOM 686 N N . CYS A 1 91 ? -9.378 30.562 50.461 1.00 56.09 110 CYS A N 1
ATOM 687 C CA . CYS A 1 91 ? -9.892 30.841 51.808 1.00 57.33 110 CYS A CA 1
ATOM 688 C C . CYS A 1 91 ? -8.940 31.724 52.600 1.00 57.53 110 CYS A C 1
ATOM 689 O O . CYS A 1 91 ? -7.739 31.486 52.618 1.00 57.72 110 CYS A O 1
ATOM 692 N N . ASP A 1 92 ? -9.488 32.756 53.238 1.00 58.04 111 ASP A N 1
ATOM 693 C CA . ASP A 1 92 ? -8.708 33.635 54.119 1.00 58.16 111 ASP A CA 1
ATOM 694 C C . ASP A 1 92 ? -8.994 33.288 55.591 1.00 57.72 111 ASP A C 1
ATOM 695 O O . ASP A 1 92 ? -10.019 32.684 55.906 1.00 57.14 111 ASP A O 1
ATOM 700 N N . PHE A 1 93 ? -8.090 33.667 56.491 1.00 57.67 112 PHE A N 1
ATOM 701 C CA . PHE A 1 93 ? -8.259 33.331 57.907 1.00 57.82 112 PHE A CA 1
ATOM 702 C C . PHE A 1 93 ? -9.322 34.179 58.616 1.00 58.23 112 PHE A C 1
ATOM 703 O O . PHE A 1 93 ? -9.584 35.321 58.228 1.00 58.03 112 PHE A O 1
ATOM 711 N N . GLN A 1 94 ? -9.930 33.599 59.651 1.00 59.02 113 GLN A N 1
ATOM 712 C CA . GLN A 1 94 ? -10.919 34.282 60.481 1.00 59.88 113 GLN A CA 1
ATOM 713 C C . GLN A 1 94 ? -10.400 35.614 61.002 1.00 60.92 113 GLN A C 1
ATOM 714 O O . GLN A 1 94 ? -9.262 35.706 61.469 1.00 61.04 113 GLN A O 1
ATOM 720 N N . THR A 1 95 ? -11.244 36.638 60.900 1.00 62.34 114 THR A N 1
ATOM 721 C CA . THR A 1 95 ? -10.966 37.975 61.425 1.00 63.76 114 THR A CA 1
ATOM 722 C C . THR A 1 95 ? -11.573 38.088 62.829 1.00 64.71 114 THR A C 1
ATOM 723 O O . THR A 1 95 ? -10.888 38.483 63.781 1.00 64.91 114 THR A O 1
ATOM 727 N N . ASN A 1 96 ? -12.859 37.733 62.930 1.00 65.70 115 ASN A N 1
ATOM 728 C CA . ASN A 1 96 ? -13.603 37.623 64.190 1.00 66.64 115 ASN A CA 1
ATOM 729 C C . ASN A 1 96 ? -12.760 36.966 65.286 1.00 66.60 115 ASN A C 1
ATOM 730 O O . ASN A 1 96 ? -12.380 35.798 65.164 1.00 66.48 115 ASN A O 1
ATOM 735 N N . HIS A 1 97 ? -12.462 37.722 66.346 1.00 66.72 116 HIS A N 1
ATOM 736 C CA . HIS A 1 97 ? -11.593 37.228 67.426 1.00 66.81 116 HIS A CA 1
ATOM 737 C C . HIS A 1 97 ? -12.172 36.005 68.141 1.00 66.49 116 HIS A C 1
ATOM 738 O O . HIS A 1 97 ? -11.419 35.136 68.593 1.00 66.56 116 HIS A O 1
ATOM 745 N N . THR A 1 98 ? -13.501 35.934 68.228 1.00 66.03 117 THR A N 1
ATOM 746 C CA . THR A 1 98 ? -14.161 34.788 68.854 1.00 65.63 117 THR A CA 1
ATOM 747 C C . THR A 1 98 ? -14.093 33.525 67.992 1.00 65.12 117 THR A C 1
ATOM 748 O O . THR A 1 98 ? -14.365 32.422 68.475 1.00 65.22 117 THR A O 1
ATOM 752 N N . LEU A 1 99 ? -13.723 33.685 66.724 1.00 64.31 118 LEU A N 1
ATOM 753 C CA . LEU A 1 99 ? -13.629 32.549 65.815 1.00 63.47 118 LEU A CA 1
ATOM 754 C C . LEU A 1 99 ? -12.188 32.228 65.412 1.00 62.82 118 LEU A C 1
ATOM 755 O O . LEU A 1 99 ? -11.926 31.175 64.833 1.00 62.60 118 LEU A O 1
ATOM 760 N N . LYS A 1 100 ? -11.263 33.137 65.722 1.00 62.10 119 LYS A N 1
ATOM 761 C CA . LYS A 1 100 ? -9.832 32.893 65.522 1.00 61.50 119 LYS A CA 1
ATOM 762 C C . LYS A 1 100 ? -9.367 31.701 66.354 1.00 60.78 119 LYS A C 1
ATOM 763 O O . LYS A 1 100 ? -9.525 31.691 67.577 1.00 60.75 119 LYS A O 1
ATOM 769 N N . GLN A 1 101 ? -8.808 30.697 65.684 1.00 59.92 120 GLN A N 1
ATOM 770 C CA . GLN A 1 101 ? -8.207 29.549 66.361 1.00 59.05 120 GLN A CA 1
ATOM 771 C C . GLN A 1 101 ? -6.987 29.048 65.600 1.00 58.26 120 GLN A C 1
ATOM 772 O O . GLN A 1 101 ? -7.056 28.805 64.390 1.00 57.66 120 GLN A O 1
ATOM 778 N N . THR A 1 102 ? -5.877 28.904 66.319 1.00 56.96 121 THR A N 1
ATOM 779 C CA . THR A 1 102 ? -4.648 28.390 65.742 1.00 56.43 121 THR A CA 1
ATOM 780 C C . THR A 1 102 ? -4.187 27.150 66.494 1.00 55.72 121 THR A C 1
ATOM 781 O O . THR A 1 102 ? -4.326 27.064 67.716 1.00 55.68 121 THR A O 1
ATOM 785 N N . LEU A 1 103 ? -3.654 26.187 65.749 1.00 54.91 122 LEU A N 1
ATOM 786 C CA . LEU A 1 103 ? -3.033 25.006 66.334 1.00 54.61 122 LEU A CA 1
ATOM 787 C C . LEU A 1 103 ? -1.608 24.856 65.851 1.00 54.03 122 LEU A C 1
ATOM 788 O O . LEU A 1 103 ? -1.294 25.206 64.710 1.00 53.16 122 LEU A O 1
ATOM 793 N N . SER A 1 104 ? -0.758 24.333 66.731 1.00 53.22 123 SER A N 1
ATOM 794 C CA . SER A 1 104 ? 0.586 23.905 66.376 1.00 53.57 123 SER A CA 1
ATOM 795 C C . SER A 1 104 ? 0.571 22.409 66.133 1.00 53.70 123 SER A C 1
ATOM 796 O O . SER A 1 104 ? 0.202 21.630 67.023 1.00 53.54 123 SER A O 1
ATOM 799 N N . CYS A 1 105 ? 0.984 22.015 64.934 1.00 53.99 124 CYS A N 1
ATOM 800 C CA . CYS A 1 105 ? 0.996 20.615 64.541 1.00 54.85 124 CYS A CA 1
ATOM 801 C C . CYS A 1 105 ? 2.394 20.103 64.211 1.00 54.65 124 CYS A C 1
ATOM 802 O O . CYS A 1 105 ? 3.277 20.862 63.818 1.00 55.00 124 CYS A O 1
ATOM 805 N N . TYR A 1 106 ? 2.580 18.804 64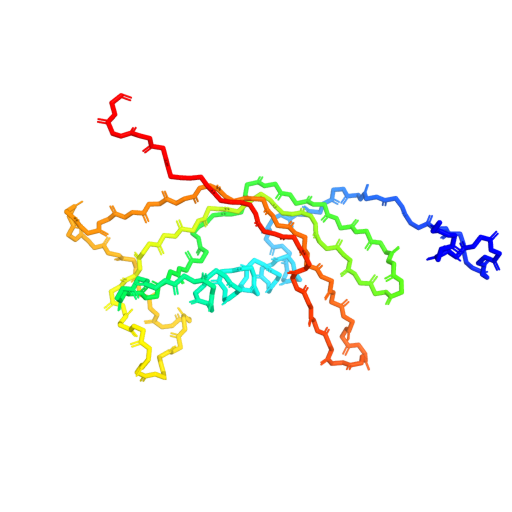.390 1.00 54.49 125 TYR A N 1
ATOM 806 C CA . TYR A 1 106 ? 3.669 18.088 63.774 1.00 54.15 125 TYR A CA 1
ATOM 807 C C . TYR A 1 106 ? 3.044 17.099 62.796 1.00 54.57 125 TYR A C 1
ATOM 808 O O . TYR A 1 106 ? 2.082 16.403 63.128 1.00 54.08 125 TYR A O 1
ATOM 817 N N . SER A 1 107 ? 3.580 17.040 61.586 1.00 55.13 126 SER A N 1
ATOM 818 C CA . SER A 1 107 ? 3.124 16.053 60.642 1.00 55.60 126 SER A CA 1
ATOM 819 C C . SER A 1 107 ? 4.252 15.336 59.904 1.00 55.49 126 SER A C 1
ATOM 820 O O . SER A 1 107 ? 5.370 15.862 59.754 1.00 55.16 126 SER A O 1
ATOM 823 N N . GLU A 1 108 ? 3.938 14.122 59.456 1.00 55.04 127 GLU A N 1
ATOM 824 C CA . GLU A 1 108 ? 4.761 13.411 58.486 1.00 54.24 127 GLU A CA 1
ATOM 825 C C . GLU A 1 108 ? 3.880 13.151 57.287 1.00 53.86 127 GLU A C 1
ATOM 826 O O . GLU A 1 108 ? 2.727 12.725 57.433 1.00 53.23 127 GLU A O 1
ATOM 832 N N . VAL A 1 109 ? 4.417 13.447 56.108 1.00 53.13 128 VAL A N 1
ATOM 833 C CA . VAL A 1 109 ? 3.684 13.383 54.859 1.00 52.67 128 VAL A CA 1
ATOM 834 C C . VAL A 1 109 ? 4.585 12.659 53.873 1.00 52.91 128 VAL A C 1
ATOM 835 O O . VAL A 1 109 ? 5.734 13.084 53.635 1.00 52.12 128 VAL A O 1
ATOM 839 N N . TRP A 1 110 ? 4.082 11.568 53.308 1.00 51.85 129 TRP A N 1
ATOM 840 C CA . TRP A 1 110 ? 4.846 10.770 52.356 1.00 52.20 129 TRP A CA 1
ATOM 841 C C . TRP A 1 110 ? 4.305 11.022 50.958 1.00 52.06 129 TRP A C 1
ATOM 842 O O . TRP A 1 110 ? 3.111 10.815 50.705 1.00 51.57 129 TRP A O 1
ATOM 853 N N . VAL A 1 111 ? 5.164 11.496 50.061 1.00 51.28 130 VAL A N 1
ATOM 854 C CA . VAL A 1 111 ? 4.722 11.856 48.712 1.00 52.00 130 VAL A CA 1
ATOM 855 C C . VAL A 1 111 ? 5.533 11.081 47.686 1.00 52.56 130 VAL A C 1
ATOM 856 O O . VAL A 1 111 ? 6.770 11.082 47.735 1.00 53.07 130 VAL A O 1
ATOM 860 N N . VAL A 1 112 ? 4.835 10.386 46.792 1.00 52.81 131 VAL A N 1
ATOM 861 C CA . VAL A 1 112 ? 5.486 9.705 45.678 1.00 53.25 131 VAL A CA 1
ATOM 862 C C . VAL A 1 112 ? 4.951 10.277 44.350 1.00 53.94 131 VAL A C 1
ATOM 863 O O . VAL A 1 112 ? 3.999 9.738 43.776 1.00 54.15 131 VAL A O 1
ATOM 867 N N . PRO A 1 113 ? 5.564 11.381 43.864 1.00 54.44 132 PRO A N 1
ATOM 868 C CA . PRO A 1 113 ? 5.041 12.124 42.705 1.00 55.09 132 PRO A CA 1
ATOM 869 C C . PRO A 1 113 ? 5.006 11.307 41.434 1.00 54.90 132 PRO A C 1
ATOM 870 O O . PRO A 1 113 ? 4.117 11.514 40.597 1.00 56.29 132 PR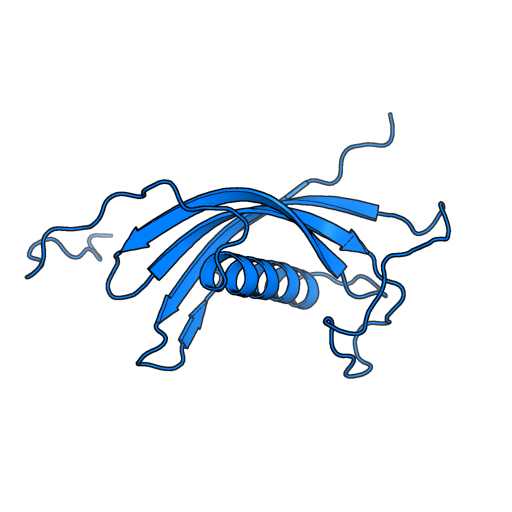O A O 1
ATOM 874 N N . TRP A 1 114 ? 5.941 10.377 41.272 1.00 54.71 133 TRP A N 1
ATOM 875 C CA . TRP A 1 114 ? 5.919 9.551 40.058 1.00 54.72 133 TRP A CA 1
ATOM 876 C C . TRP A 1 114 ? 4.819 8.489 40.086 1.00 54.92 133 TRP A C 1
ATOM 877 O O . TRP A 1 114 ? 4.491 7.901 39.056 1.00 54.86 133 TRP A O 1
ATOM 888 N N . LEU A 1 115 ? 4.247 8.242 41.262 1.00 55.39 134 LEU A N 1
ATOM 889 C CA . LEU A 1 115 ? 3.109 7.331 41.362 1.00 55.84 134 LEU A CA 1
ATOM 890 C C . LEU A 1 115 ? 1.810 8.061 41.692 1.00 56.20 134 LEU A C 1
ATOM 891 O O . LEU A 1 115 ? 0.807 7.422 42.000 1.00 56.57 134 LEU A O 1
ATOM 896 N N . GLN A 1 116 ? 1.842 9.394 41.614 1.00 56.79 135 GLN A N 1
ATOM 897 C CA . GLN A 1 116 ? 0.710 10.275 41.980 1.00 57.56 135 GLN A CA 1
ATOM 898 C C . GLN A 1 116 ? 0.066 9.960 43.341 1.00 57.41 135 GLN A C 1
ATOM 899 O O . GLN A 1 116 ? -1.160 9.958 43.480 1.00 57.34 135 GLN A O 1
ATOM 905 N N . HIS A 1 117 ? 0.901 9.709 44.340 1.00 57.16 136 HIS A N 1
ATOM 906 C CA . HIS A 1 117 ? 0.427 9.252 45.634 1.00 56.98 136 HIS A CA 1
ATOM 907 C C . HIS A 1 117 ? 0.947 10.180 46.714 1.00 56.59 136 HIS A C 1
ATOM 908 O O . HIS A 1 117 ? 2.048 10.695 46.613 1.00 56.24 136 HIS A O 1
ATOM 915 N N . PHE A 1 118 ? 0.113 10.432 47.712 1.00 56.23 137 PHE A N 1
ATOM 916 C CA . PHE A 1 118 ? 0.524 11.099 48.927 1.00 56.02 137 PHE A CA 1
ATOM 917 C C . PHE A 1 118 ? -0.251 10.471 50.071 1.00 55.78 137 PHE A C 1
ATOM 918 O O . PHE A 1 118 ? -1.313 9.875 49.862 1.00 54.42 137 PHE A O 1
ATOM 926 N N . GLU A 1 119 ? 0.312 10.609 51.264 1.00 55.20 138 GLU A N 1
ATOM 927 C CA . GLU A 1 119 ? -0.237 10.083 52.505 1.00 55.72 138 GLU A CA 1
ATOM 928 C C . GLU A 1 119 ? 0.226 11.002 53.628 1.00 54.24 138 GLU A C 1
ATOM 929 O O . GLU A 1 119 ? 1.324 11.543 53.549 1.00 53.36 138 GLU A O 1
ATOM 935 N N . VAL A 1 120 ? -0.580 11.093 54.689 1.00 53.31 139 VAL A N 1
ATOM 936 C CA . VAL A 1 120 ? -0.232 11.794 55.924 1.00 52.73 139 VAL A CA 1
ATOM 937 C C . VAL A 1 120 ? -0.305 10.775 57.097 1.00 53.15 139 VAL A C 1
ATOM 938 O O . VAL A 1 120 ? -1.301 10.721 57.824 1.00 53.13 139 VAL A O 1
ATOM 942 N N . PRO A 1 121 ? 0.727 9.921 57.248 1.00 53.03 140 PRO A N 1
ATOM 943 C CA . PRO A 1 121 ? 0.647 8.882 58.278 1.00 53.44 140 PRO A CA 1
ATOM 944 C C . PRO A 1 121 ? 0.712 9.392 59.725 1.00 53.44 140 PRO A C 1
ATOM 945 O O . PRO A 1 121 ? 0.269 8.691 60.624 1.00 53.30 140 PRO A O 1
ATOM 949 N N . VAL A 1 122 ? 1.244 10.594 59.933 1.00 53.20 141 VAL A N 1
ATOM 950 C CA . VAL A 1 122 ? 1.334 11.194 61.281 1.00 53.31 141 VAL A CA 1
ATOM 951 C C . VAL A 1 122 ? 0.821 12.632 61.281 1.00 52.77 141 VAL A C 1
ATOM 952 O O . VAL A 1 122 ? 1.224 13.441 60.453 1.00 52.36 141 VAL A O 1
ATOM 956 N N . LEU A 1 123 ? -0.061 12.945 62.222 1.00 52.53 142 LEU A N 1
ATOM 957 C CA . LEU A 1 123 ? -0.463 14.327 62.456 1.00 52.55 142 LEU A CA 1
ATOM 958 C C . LEU A 1 123 ? -0.819 14.520 63.918 1.00 52.51 142 LEU A C 1
ATOM 959 O O . LEU A 1 123 ? -1.716 13.858 64.444 1.00 52.63 142 LEU A O 1
ATOM 964 N N . ARG A 1 124 ? -0.091 15.414 64.582 1.00 53.00 143 ARG A N 1
ATOM 965 C CA . ARG A 1 124 ? -0.324 15.686 66.005 1.00 53.47 143 ARG A CA 1
ATOM 966 C C . ARG A 1 124 ? -0.518 17.188 66.115 1.00 53.29 143 ARG A C 1
ATOM 967 O O . ARG A 1 124 ? 0.327 17.936 65.637 1.00 53.32 143 ARG A O 1
ATOM 975 N N . CYS A 1 125 ? -1.612 17.624 66.741 1.00 53.09 144 CYS A N 1
ATOM 976 C CA . CYS A 1 125 ? -1.937 19.059 66.826 1.00 53.30 144 CYS A CA 1
ATOM 977 C C . CYS A 1 125 ? -2.332 19.490 68.227 1.00 52.64 144 CYS A C 1
ATOM 978 O O . CYS A 1 125 ? -2.931 18.716 68.982 1.00 52.83 144 CYS A O 1
ATOM 981 N N . HIS A 1 126 ? -1.999 20.733 68.562 1.00 52.20 145 HIS A N 1
ATOM 982 C CA . HIS A 1 126 ? -2.163 21.272 69.915 1.00 51.98 145 HIS A CA 1
ATOM 983 C C . HIS A 1 126 ? -2.819 22.642 69.840 1.00 52.43 145 HIS A C 1
ATOM 984 O O . HIS A 1 126 ? -2.334 23.523 69.142 1.00 52.24 145 HIS A O 1
ATOM 991 N N . HIS A 1 127 ? -3.939 22.815 70.533 1.00 53.42 146 HIS A N 1
ATOM 992 C CA . HIS A 1 127 ? -4.486 24.142 70.739 1.00 54.82 146 HIS A CA 1
ATOM 993 C C . HIS A 1 127 ? -4.114 24.578 72.143 1.00 55.38 146 HIS A C 1
ATOM 994 O O . HIS A 1 127 ? -4.501 23.938 73.114 1.00 55.97 146 HIS A O 1
ATOM 1001 N N . HIS A 1 128 ? -3.341 25.652 72.252 1.00 56.52 147 HIS A N 1
ATOM 1002 C CA . HIS A 1 128 ? -2.905 26.138 73.560 1.00 57.77 147 HIS A CA 1
ATOM 1003 C C . HIS A 1 128 ? -4.048 26.756 74.367 1.00 59.03 147 HIS A C 1
ATOM 1004 O O . HIS A 1 128 ? -4.813 27.560 73.843 1.00 59.28 147 HIS A O 1
ATOM 1011 N N . HIS A 1 129 ? -4.151 26.370 75.640 1.00 60.93 148 HIS A N 1
ATOM 1012 C CA . HIS A 1 129 ? -5.196 26.871 76.546 1.00 62.59 148 HIS A CA 1
ATOM 1013 C C . HIS A 1 129 ? -5.177 28.395 76.606 1.00 63.58 148 HIS A C 1
ATOM 1014 O O . HIS A 1 129 ? -4.107 29.008 76.605 1.00 63.93 148 HIS A O 1
ATOM 1021 N N . HIS A 1 130 ? -6.355 29.003 76.700 1.00 64.77 149 HIS A N 1
ATOM 1022 C CA . HIS A 1 130 ? -6.459 30.458 76.848 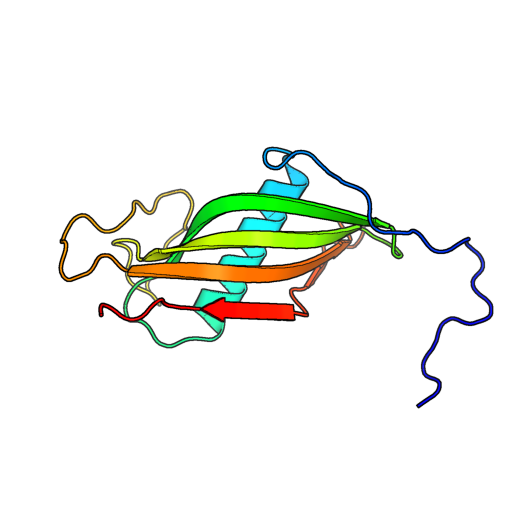1.00 65.77 149 HIS A CA 1
ATOM 1023 C C . HIS A 1 130 ? -6.284 30.908 78.307 1.00 66.29 149 HIS A C 1
ATOM 1024 O O . HIS A 1 130 ? -6.981 31.812 78.780 1.00 66.56 149 HIS A O 1
ATOM 1031 N N . HIS A 1 131 ? -5.346 30.269 79.008 1.00 66.80 150 HIS A N 1
ATOM 1032 C CA . HIS A 1 131 ? -4.988 30.639 80.379 1.00 67.43 150 HIS A CA 1
ATOM 1033 C C . HIS A 1 131 ? -3.499 30.377 80.658 1.00 67.56 150 HIS A C 1
ATOM 1034 O O . HIS A 1 131 ? -2.824 29.629 79.937 1.00 67.59 150 HIS A O 1
#

=== Feature glossary ===
Legend for the data blocks above and below:

— What the protein is —

The amino-acid sequence is the protein's primary structure: the linear order of residues from the N-terminus to the C-terminus, written in one-letter code. Everything else here — the 3D coordinates, the secondary structure, the domain annotations — is ultimately a consequence of this string.

Database cross-references. InterPro integrates a dozen domain/family signature databases into unified entries with residue-range hits. GO terms attach function/process/location labels with evidence codes. CATH codes position the fold in a four-level structural taxonomy. Organism is the NCBI-taxonomy species name.

— Where its atoms are —

The mmCIF block holds the 3D Cartesian coordinates of each backbone atom (N, Cα, C, O) in ångströms. mmCIF is the PDB's canonical archive format — a tagged-loop text representation of the atomic model.

The six renders are orthographic views along the three Cartesian axes in both directions. Representation (cartoon, sticks, or surface) and color scheme (sequence-rainbow or by-chain) vary across proteins so the training set covers all the common visualization conventions.

— Local backbone conformation —

Secondary structure is the local, repeating backbone conformation. DSSP classifies it into eight states by reading the hydrogen-bond network: three helix types (H, G, I), two β types (E, B), two non-regular types (T, S), and unstructured coil (-).

SS3 is a coarse helix/strand/coil call (letters a/b/c) made by the P-SEA algorithm from inter-Cα distances and dihedrals. It is less detailed than DSSP but needs only Cα positions.

Backbone dihedral angles. Every residue except chain termini has a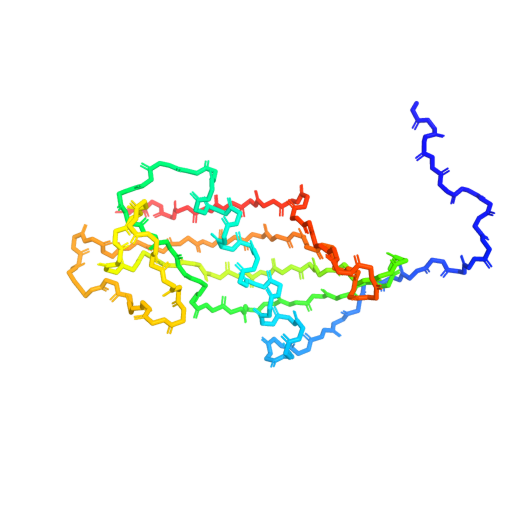 φ (preceding-C → N → Cα → C) and a ψ (N → Cα → C → next-N). They are reported in degrees following the IUPAC sign convention. Secondary structure is essentially a statement about which (φ, ψ) basin each residue occupies.

— Global shape and packing —

The geometric summary reports three shape descriptors. Rg (radius of gyration) measures how spread out the Cα atoms are about their 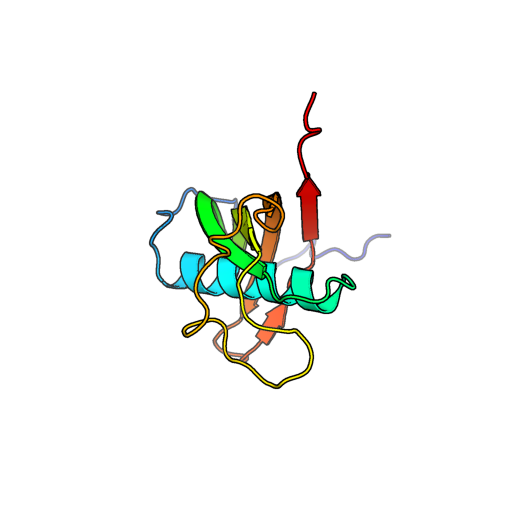centre of mass; compact globular proteins have small Rg, elongated or unfolded ones large. Cα contacts (<8 Å, |i−j|>4) count long-range residue pairs in spatial proximity — high for tightly packed folds, near zero for rods or random coil. The bounding-box extents give the protein's footprint along x, y, z in Å.

Solvent accessibility: the surface area of each residue that a 1.4 Å water probe can touch, in Å². When only backbone atoms are present the absolute values are lower than full-atom SASA (side chains contribute most of the area) and are flagged as backbone-only.

Plot images: a contact map (which residues are close in 3D, as an N×N binary image), a Ramachandran scatter (backbone torsion angles, revealing secondary-structure composition at a glance), and — for AlphaFold structures — a PAE heatmap (pairwise prediction confidence).

— Structural neighborhood —

Foldseek's 3Di representation compresses backbone geometry into a per-residue letter drawn from a learned twenty-state alphabet. It captures the tertiary interaction pattern around each residue — which residues are packed against it in space, regardless of where they are in sequence.

Structural nearest neighbors (via Foldseek easy-search vs the PDB). Reported per hit: target PDB id, E-value, and alignment TM-score. A TM-score above ~0.5 is the conventional threshold for 'same fold'.

— Confidence and disorder —

pLDDT (predicted Local Distance Difference Test) is AlphaFold's per-residue confidence score, ranging from 0 to 100. Values above 90 indicate high confidence (typically well-packed cores); 70–90 is confident; 50–70 low confidence; below 50 usually means the region is disordered or the prediction is unreliable there. AlphaFold stores pLDDT in the mmCIF B-factor column.

For experimental (PDB) structures, the B-factor (temperature factor) quantifies the positional spread of each atom in the crystal — a combination of thermal vibration and static disorder — in units of Å². High B-factors mark flexible loops or poorly resolved regions; low B-factors mark the rigid, well-ordered core.

Predicted Aligned Error (PAE) is an AlphaFold confidence matrix: entry (i, j) is the expected error in the position of residue j, in ångströms, when the prediction is superimposed on the true structure at residue i. Low PAE within a block of residues means that block is internally rigid and well-predicted; high PAE between two blocks means their relative placement is uncertain even if each block individually is confident.